Protein AF-A0AAJ1MAA8-F1 (afdb_monomer_lite)

Foldseek 3Di:
DAAQAAQEEEEAAEADPVCVVVVHGLPDPNSVVVQVVCVVVVHDSNNYHYYYLAYHFAWDWDFDADPVRDTDIDIDGDGDDPVRSLVSQQVVVVSCVSNVHNYYHYDALNRQCQFPNVPDHCVVCPPDDDDAFGWGADPVSDTDGDDD

Organism: Limosilactobacillus mucosae (NCBI:txid97478)

Sequence (148 aa):
MGPDNPSIVLIGEAPGRNEIKLGRPFVGVSGKELTKMIELSGLGRDDVYITSVVRVRPYSIKNTIDSQGKQIIKHPNWTPSKKEVKIFAPLFDWEIQTLAPKLLVPLGNTSIQRLLVPQANVGNLHGQIFQDHIMQISGTGQYHPGKW

Structure (mmCIF, N/CA/C/O backbone):
data_AF-A0AAJ1MAA8-F1
#
_entry.id   AF-A0AAJ1MAA8-F1
#
loop_
_atom_site.group_PDB
_atom_site.id
_atom_site.type_symbol
_atom_site.label_atom_id
_atom_site.label_alt_id
_atom_site.label_comp_id
_atom_site.label_asym_id
_atom_site.label_entity_id
_atom_site.label_seq_id
_atom_site.pdbx_PDB_ins_code
_atom_site.Cartn_x
_atom_site.Cartn_y
_atom_site.Cartn_z
_atom_site.occupancy
_atom_site.B_iso_or_equiv
_atom_site.auth_seq_id
_atom_site.auth_comp_id
_atom_site.auth_asym_id
_atom_site.auth_atom_id
_atom_site.pdbx_PDB_model_num
ATOM 1 N N . MET A 1 1 ? -0.307 -9.424 0.485 1.00 87.25 1 MET A N 1
ATOM 2 C CA . MET A 1 1 ? -0.753 -10.824 0.341 1.00 87.25 1 MET A CA 1
ATOM 3 C C . MET A 1 1 ? -1.242 -11.095 -1.065 1.00 87.25 1 MET A C 1
ATOM 5 O O . MET A 1 1 ? -1.886 -10.242 -1.680 1.00 87.25 1 MET A O 1
ATOM 9 N N . GLY A 1 2 ? -1.009 -12.309 -1.523 1.00 91.62 2 GLY A N 1
ATOM 10 C CA . GLY A 1 2 ? -1.286 -12.777 -2.869 1.00 91.62 2 GLY A CA 1
ATOM 11 C C . GLY A 1 2 ? -0.348 -13.947 -3.171 1.00 91.62 2 GLY A C 1
ATOM 12 O O . GLY A 1 2 ? 0.191 -14.510 -2.215 1.00 91.62 2 GLY A O 1
ATOM 13 N N . PRO A 1 3 ? -0.152 -14.290 -4.449 1.00 94.00 3 PRO A N 1
ATOM 14 C CA . PRO A 1 3 ? 0.786 -15.334 -4.858 1.00 94.00 3 PRO A CA 1
ATOM 15 C C . PRO A 1 3 ? 2.236 -14.935 -4.536 1.00 94.00 3 PRO A C 1
ATOM 17 O O . PRO A 1 3 ? 2.539 -13.748 -4.409 1.00 94.00 3 PRO A O 1
ATOM 20 N N . ASP A 1 4 ? 3.140 -15.910 -4.482 1.00 93.94 4 ASP A N 1
ATOM 21 C CA . ASP A 1 4 ? 4.572 -15.652 -4.262 1.00 93.94 4 ASP A CA 1
ATOM 22 C C . ASP A 1 4 ? 5.257 -15.007 -5.480 1.00 93.94 4 ASP A C 1
ATOM 24 O O . ASP A 1 4 ? 6.261 -14.318 -5.327 1.00 93.94 4 ASP A O 1
ATOM 28 N N . ASN A 1 5 ? 4.697 -15.192 -6.682 1.00 94.62 5 ASN A N 1
ATOM 29 C CA . ASN A 1 5 ? 5.212 -14.633 -7.935 1.00 94.62 5 ASN A CA 1
ATOM 30 C C . ASN A 1 5 ? 4.105 -13.891 -8.716 1.00 94.62 5 ASN A C 1
ATOM 32 O O . ASN A 1 5 ? 3.604 -14.401 -9.722 1.00 94.62 5 ASN A O 1
ATOM 36 N N . PRO A 1 6 ? 3.647 -12.727 -8.225 1.00 96.62 6 PRO A N 1
ATOM 37 C CA . PRO A 1 6 ? 2.588 -11.955 -8.865 1.00 96.62 6 PRO A CA 1
ATOM 38 C C . PRO A 1 6 ? 3.076 -11.276 -10.147 1.00 96.62 6 PRO A C 1
ATOM 40 O O . PRO A 1 6 ? 4.178 -10.735 -10.206 1.00 96.62 6 PRO A O 1
ATOM 43 N N . SER A 1 7 ? 2.201 -11.163 -11.147 1.00 95.69 7 SER A N 1
ATOM 44 C CA . SER A 1 7 ? 2.482 -10.277 -12.285 1.00 95.69 7 SER A CA 1
ATOM 45 C C . SER A 1 7 ? 2.339 -8.804 -11.894 1.00 95.69 7 SER A C 1
ATOM 47 O O . SER A 1 7 ? 3.050 -7.951 -12.428 1.00 95.69 7 SER A O 1
ATOM 49 N N . ILE A 1 8 ? 1.425 -8.500 -10.965 1.00 96.81 8 ILE A N 1
ATOM 50 C CA . ILE A 1 8 ? 1.056 -7.134 -10.583 1.00 96.81 8 ILE A CA 1
ATOM 51 C C . ILE A 1 8 ? 1.056 -6.994 -9.061 1.00 96.81 8 ILE A C 1
ATOM 53 O O . ILE A 1 8 ? 0.490 -7.826 -8.352 1.00 96.81 8 ILE A O 1
ATOM 57 N N . VAL A 1 9 ? 1.618 -5.897 -8.550 1.00 97.19 9 VAL A N 1
ATOM 58 C CA . VAL A 1 9 ? 1.476 -5.508 -7.141 1.00 97.19 9 VAL A CA 1
ATOM 59 C C . VAL A 1 9 ? 0.635 -4.239 -7.027 1.00 97.19 9 VAL A C 1
ATOM 61 O O . VAL A 1 9 ? 1.005 -3.185 -7.542 1.00 97.19 9 VAL A O 1
ATOM 64 N N . LEU A 1 10 ? -0.480 -4.320 -6.302 1.00 96.19 10 LEU A N 1
ATOM 65 C CA . LEU A 1 10 ? -1.306 -3.171 -5.924 1.00 96.19 10 LEU A CA 1
ATOM 66 C C . LEU A 1 10 ? -0.843 -2.623 -4.571 1.00 96.19 10 LEU A C 1
ATOM 68 O O . LEU A 1 10 ? -0.707 -3.384 -3.609 1.00 96.19 10 LEU A O 1
ATOM 72 N N . ILE A 1 11 ? -0.626 -1.309 -4.478 1.00 96.44 11 ILE A N 1
ATOM 73 C CA . ILE A 1 11 ? 0.017 -0.685 -3.312 1.00 96.44 11 ILE A CA 1
ATOM 74 C C . ILE A 1 11 ? -0.887 0.385 -2.700 1.00 96.44 11 ILE A C 1
ATOM 76 O O . ILE A 1 11 ? -1.016 1.489 -3.228 1.00 96.44 11 ILE A O 1
ATOM 80 N N . GLY A 1 12 ? -1.483 0.075 -1.552 1.00 94.94 12 GLY A N 1
ATOM 81 C CA . GLY A 1 12 ? -2.257 1.008 -0.741 1.00 94.94 12 GLY A CA 1
ATOM 82 C C . GLY A 1 12 ? -1.422 1.826 0.247 1.00 94.94 12 GLY A C 1
ATOM 83 O O . GLY A 1 12 ? -0.194 1.750 0.309 1.00 94.94 12 GLY A O 1
ATOM 84 N N . GLU A 1 13 ? -2.126 2.606 1.062 1.00 94.94 13 GLU A N 1
ATOM 85 C CA . GLU A 1 13 ? -1.543 3.455 2.103 1.00 94.94 13 GLU A CA 1
ATOM 86 C C . GLU A 1 13 ? -1.212 2.671 3.383 1.00 94.94 13 GLU A C 1
ATOM 88 O O . GLU A 1 13 ? -0.054 2.545 3.777 1.00 94.94 13 GLU A O 1
ATOM 93 N N . ALA A 1 14 ? -2.239 2.141 4.039 1.00 94.44 14 ALA A N 1
ATOM 94 C CA . ALA A 1 14 ? -2.157 1.463 5.325 1.00 94.44 14 ALA A CA 1
ATOM 95 C C . ALA A 1 14 ? -3.354 0.514 5.473 1.00 94.44 14 ALA A C 1
ATOM 97 O O . ALA A 1 14 ? -4.363 0.708 4.787 1.00 94.44 14 ALA A O 1
ATOM 98 N N . PRO A 1 15 ? -3.290 -0.496 6.357 1.00 91.81 15 PRO A N 1
ATOM 99 C CA . PRO A 1 15 ? -4.419 -1.383 6.559 1.00 91.81 15 PRO A CA 1
ATOM 100 C C . PRO A 1 15 ? -5.620 -0.680 7.207 1.00 91.81 15 PRO A C 1
ATOM 102 O O . PRO A 1 15 ? -5.494 0.118 8.140 1.00 91.81 15 PRO A O 1
ATOM 105 N N . GLY A 1 16 ? -6.815 -1.024 6.737 1.00 89.19 16 GLY A N 1
ATOM 106 C CA . GLY A 1 16 ? -8.091 -0.528 7.251 1.00 89.19 16 GLY A CA 1
ATOM 107 C C . GLY A 1 16 ? -8.579 -1.244 8.518 1.00 89.19 16 GLY A C 1
ATOM 108 O O . GLY A 1 16 ? -8.062 -2.278 8.936 1.00 89.19 16 GLY A O 1
ATOM 109 N N . ARG A 1 17 ? -9.652 -0.729 9.140 1.00 90.00 17 ARG A N 1
ATOM 110 C CA . ARG A 1 17 ? -10.236 -1.309 10.372 1.00 90.00 17 ARG A CA 1
ATOM 111 C C . ARG A 1 17 ? -10.620 -2.784 10.220 1.00 90.00 17 ARG A C 1
ATOM 113 O O . ARG A 1 17 ? -10.297 -3.591 11.088 1.00 90.00 17 ARG A O 1
ATOM 120 N N . ASN A 1 18 ? -11.336 -3.114 9.146 1.00 89.06 18 ASN A N 1
ATOM 121 C CA . ASN A 1 18 ? -11.796 -4.483 8.902 1.00 89.06 18 ASN A CA 1
ATOM 122 C C . ASN A 1 18 ? -10.627 -5.415 8.591 1.00 89.06 18 ASN A C 1
ATOM 124 O O . ASN A 1 18 ? -10.675 -6.585 8.945 1.00 89.06 18 ASN A O 1
ATOM 128 N N . GLU A 1 19 ? -9.573 -4.882 7.983 1.00 89.12 19 GLU A N 1
ATOM 129 C CA . GLU A 1 19 ? -8.400 -5.653 7.590 1.00 89.12 19 GLU A CA 1
ATOM 130 C C . GLU A 1 19 ? -7.596 -6.086 8.806 1.00 89.12 19 GLU A C 1
ATOM 132 O O . GLU A 1 19 ? -7.264 -7.259 8.929 1.00 89.12 19 GLU A O 1
ATOM 137 N N . ILE A 1 20 ? -7.395 -5.169 9.760 1.00 88.00 20 ILE A N 1
ATOM 138 C CA . ILE A 1 20 ? -6.797 -5.494 11.060 1.00 88.00 20 ILE A CA 1
ATOM 139 C C . ILE A 1 20 ? -7.634 -6.542 11.802 1.00 88.00 20 ILE A C 1
ATOM 141 O O . ILE A 1 20 ? -7.082 -7.473 12.374 1.00 88.00 20 ILE A O 1
ATOM 145 N N . LYS A 1 21 ? -8.968 -6.416 11.785 1.00 87.62 21 LYS A N 1
ATOM 146 C CA . LYS A 1 21 ? -9.858 -7.350 12.493 1.00 87.62 21 LYS A CA 1
ATOM 147 C C . LYS A 1 21 ? -9.851 -8.754 11.879 1.00 87.62 21 LYS A C 1
ATOM 149 O O . LYS A 1 21 ? -9.947 -9.732 12.610 1.00 87.62 21 LYS A O 1
ATOM 154 N N . LEU A 1 22 ? -9.821 -8.843 10.552 1.00 86.94 22 LEU A N 1
ATOM 155 C CA . LEU A 1 22 ? -9.992 -10.097 9.814 1.00 86.94 22 LEU A CA 1
ATOM 156 C C . LEU A 1 22 ? -8.664 -10.722 9.369 1.00 86.94 22 LEU A C 1
ATOM 158 O O . LEU A 1 22 ? -8.673 -11.827 8.834 1.00 86.94 22 LEU A O 1
ATOM 162 N N . GLY A 1 23 ? -7.540 -10.018 9.535 1.00 83.06 23 GLY A N 1
ATOM 163 C CA . GLY A 1 23 ? -6.227 -10.454 9.053 1.00 83.06 23 GLY A CA 1
ATOM 164 C C . GLY A 1 23 ? -6.132 -10.528 7.525 1.00 83.06 23 GLY A C 1
ATOM 165 O O . GLY A 1 23 ? -5.258 -11.207 6.994 1.00 83.06 23 GLY A O 1
ATOM 166 N N . ARG A 1 24 ? -7.048 -9.869 6.803 1.00 81.31 24 ARG A N 1
ATOM 167 C CA . ARG A 1 24 ? -7.137 -9.886 5.337 1.00 81.31 24 ARG A CA 1
ATOM 168 C C . ARG A 1 24 ? -7.227 -8.448 4.805 1.00 81.31 24 ARG A C 1
ATOM 170 O O . ARG A 1 24 ? -8.147 -7.741 5.199 1.00 81.31 24 ARG A O 1
ATOM 177 N N . PRO A 1 25 ? -6.313 -7.989 3.941 1.00 75.81 25 PRO A N 1
ATOM 178 C CA . PRO A 1 25 ? -6.307 -6.668 3.351 1.00 75.81 25 PRO A CA 1
ATOM 179 C C . PRO A 1 25 ? -7.425 -6.570 2.309 1.00 75.81 25 PRO A C 1
ATOM 181 O O . PRO A 1 25 ? -7.833 -7.570 1.717 1.00 75.81 25 PRO A O 1
ATOM 184 N N . PHE A 1 26 ? -7.929 -5.356 2.105 1.00 74.00 26 PHE A N 1
ATOM 185 C CA . PHE A 1 26 ? -8.966 -5.015 1.137 1.00 74.00 26 PHE A CA 1
ATOM 186 C C . PHE A 1 26 ? -10.262 -5.832 1.293 1.00 74.00 26 PHE A C 1
ATOM 188 O O . PHE A 1 26 ? -10.925 -6.179 0.325 1.00 74.00 26 PHE A O 1
ATOM 195 N N . VAL A 1 27 ? -10.685 -6.086 2.535 1.00 83.00 27 VAL A N 1
ATOM 196 C CA . VAL A 1 27 ? -12.007 -6.677 2.859 1.00 83.00 27 VAL A CA 1
ATOM 197 C C . VAL A 1 27 ? -13.059 -5.635 3.271 1.00 83.00 27 VAL A C 1
ATOM 199 O O . VAL A 1 27 ? -14.191 -5.966 3.628 1.00 83.00 27 VAL A O 1
ATOM 202 N N . GLY A 1 28 ? -12.683 -4.353 3.275 1.00 84.62 28 GLY A N 1
ATOM 203 C CA . GLY A 1 28 ? -13.597 -3.227 3.480 1.00 84.62 28 GLY A CA 1
ATOM 204 C C . GLY A 1 28 ? -14.424 -2.895 2.234 1.00 84.62 28 GLY A C 1
ATOM 205 O O . GLY A 1 28 ? -14.327 -3.564 1.211 1.00 84.62 28 GLY A O 1
ATOM 206 N N . VAL A 1 29 ? -15.211 -1.816 2.302 1.00 84.75 29 VAL A N 1
ATOM 207 C CA . VAL A 1 29 ? -16.021 -1.335 1.164 1.00 84.75 29 VAL A CA 1
ATOM 208 C C . VAL A 1 29 ? -15.141 -1.035 -0.053 1.00 84.75 29 VAL A C 1
ATOM 210 O O . VAL A 1 29 ? -15.376 -1.583 -1.122 1.00 84.75 29 VAL A O 1
ATOM 213 N N . SER A 1 30 ? -14.070 -0.259 0.134 1.00 84.25 30 SER A N 1
ATOM 214 C CA . SER A 1 30 ? -13.099 0.048 -0.928 1.00 84.25 30 SER A CA 1
ATOM 215 C C . SER A 1 30 ? -12.400 -1.197 -1.473 1.00 84.25 30 SER A C 1
ATOM 217 O O . SER A 1 30 ? -11.999 -1.230 -2.627 1.00 84.25 30 SER A O 1
ATOM 219 N N . GLY A 1 31 ? -12.260 -2.230 -0.644 1.00 86.44 31 GLY A N 1
ATOM 220 C CA . GLY A 1 31 ? -11.637 -3.478 -1.044 1.00 86.44 31 GLY A CA 1
ATOM 221 C C . GLY A 1 31 ? -12.530 -4.345 -1.927 1.00 86.44 31 GLY A C 1
ATOM 222 O O . GLY A 1 31 ? -12.049 -4.898 -2.907 1.00 86.44 31 GLY A O 1
ATOM 223 N N . LYS A 1 32 ? -13.842 -4.370 -1.660 1.00 88.19 32 LYS A N 1
ATOM 224 C CA . LYS A 1 32 ? -14.822 -5.000 -2.561 1.00 88.19 32 LYS A CA 1
ATOM 225 C C . LYS A 1 32 ? -14.823 -4.345 -3.940 1.00 88.19 32 LYS A C 1
ATOM 227 O O . LYS A 1 32 ? -14.869 -5.047 -4.944 1.00 88.19 32 LYS A O 1
ATOM 232 N N . GLU A 1 33 ? -14.747 -3.016 -3.980 1.00 90.50 33 GLU A N 1
ATOM 233 C CA . GLU A 1 33 ? -14.662 -2.287 -5.248 1.00 90.50 33 GLU A CA 1
ATOM 234 C C . GLU A 1 33 ? -13.356 -2.603 -5.983 1.00 90.50 33 GLU A C 1
ATOM 236 O O . GLU A 1 33 ? -13.373 -2.881 -7.178 1.00 90.50 33 GLU A O 1
ATOM 241 N N . LEU A 1 34 ? -12.233 -2.665 -5.260 1.00 90.06 34 LEU A N 1
ATOM 242 C CA . LEU A 1 34 ? -10.957 -3.076 -5.838 1.00 90.06 34 LEU A CA 1
ATOM 243 C C . LEU A 1 34 ? -11.025 -4.489 -6.433 1.00 90.06 34 LEU A C 1
ATOM 245 O O . LEU A 1 34 ? -10.560 -4.697 -7.547 1.00 90.06 34 LEU A O 1
ATOM 249 N N . THR A 1 35 ? -11.619 -5.451 -5.722 1.00 89.25 35 THR A N 1
ATOM 250 C CA . THR A 1 35 ? -11.812 -6.817 -6.233 1.00 89.25 35 THR A CA 1
ATOM 251 C C . THR A 1 35 ? -12.603 -6.813 -7.535 1.00 89.25 35 THR A C 1
ATOM 253 O O . THR A 1 35 ? -12.170 -7.426 -8.505 1.00 89.25 35 THR A O 1
ATOM 256 N N . LYS A 1 36 ? -13.697 -6.050 -7.595 1.00 91.06 36 LYS A N 1
ATOM 257 C CA . LYS A 1 36 ? -14.492 -5.905 -8.816 1.00 91.06 36 LYS A CA 1
ATOM 258 C C . LYS A 1 36 ? -13.677 -5.305 -9.967 1.00 91.06 36 LYS A C 1
ATOM 260 O O . LYS A 1 36 ? -13.804 -5.754 -11.098 1.00 91.06 36 LYS A O 1
ATOM 265 N N . MET A 1 37 ? -12.831 -4.309 -9.699 1.00 91.31 37 MET A N 1
ATOM 266 C CA . MET A 1 37 ? -11.954 -3.719 -10.719 1.00 91.31 37 MET A CA 1
ATOM 267 C C . MET A 1 37 ? -10.910 -4.714 -11.242 1.00 91.31 37 MET A C 1
ATOM 269 O O . MET A 1 37 ? -10.655 -4.742 -12.443 1.00 91.31 37 MET A O 1
ATOM 273 N N . ILE A 1 38 ? -10.341 -5.550 -10.367 1.00 91.44 38 ILE A N 1
ATOM 274 C CA . ILE A 1 38 ? -9.418 -6.628 -10.759 1.00 91.44 38 ILE A CA 1
ATOM 275 C C . ILE A 1 38 ? -10.138 -7.607 -11.697 1.00 91.44 38 ILE A C 1
ATOM 277 O O . ILE A 1 38 ? -9.659 -7.856 -12.801 1.00 91.44 38 ILE A O 1
ATOM 281 N N . GLU A 1 39 ? -11.327 -8.075 -11.317 1.00 92.00 39 GLU A N 1
ATOM 282 C CA . GLU A 1 39 ? -12.129 -8.988 -12.142 1.00 92.00 39 GLU A CA 1
ATOM 283 C C . GLU A 1 39 ? -12.490 -8.375 -13.505 1.00 92.00 39 GLU A C 1
ATOM 285 O O . GLU A 1 39 ? -12.337 -9.020 -14.541 1.00 92.00 39 GLU A O 1
ATOM 290 N N . LEU A 1 40 ? -12.907 -7.104 -13.532 1.00 94.12 40 LEU A N 1
ATOM 291 C CA . LEU A 1 40 ? -13.226 -6.384 -14.773 1.00 94.12 40 LEU A CA 1
ATOM 292 C C . LEU A 1 40 ? -12.017 -6.204 -15.697 1.00 94.12 40 LEU A C 1
ATOM 294 O O . LEU A 1 40 ? -12.189 -6.099 -16.909 1.00 94.12 40 LEU A O 1
ATOM 298 N N . SER A 1 41 ? -10.804 -6.177 -15.144 1.00 91.19 41 SER A N 1
ATOM 299 C CA . SER A 1 41 ? -9.567 -6.120 -15.929 1.00 91.19 41 SER A CA 1
ATOM 300 C C . SER A 1 41 ? -9.145 -7.473 -16.518 1.00 91.19 41 SER A C 1
ATOM 302 O O . SER A 1 41 ? -8.113 -7.553 -17.179 1.00 91.19 41 SER A O 1
ATOM 304 N N . GLY A 1 42 ? -9.937 -8.531 -16.301 1.00 93.69 42 GLY A N 1
ATOM 305 C CA . GLY A 1 42 ? -9.630 -9.889 -16.753 1.00 93.69 42 GLY A CA 1
ATOM 306 C C . GLY A 1 42 ? -8.556 -10.585 -15.915 1.00 93.69 42 GLY A C 1
ATOM 307 O O . GLY A 1 42 ? -8.035 -11.614 -16.336 1.00 93.69 42 GLY A O 1
ATOM 308 N N . LEU A 1 43 ? -8.221 -10.026 -14.750 1.00 93.31 43 LEU A N 1
ATOM 309 C CA . LEU A 1 43 ? -7.239 -10.572 -13.823 1.00 93.31 43 LEU A CA 1
ATOM 310 C C . LEU A 1 43 ? -7.929 -11.367 -12.714 1.00 93.31 43 LEU A C 1
ATOM 312 O O . LEU A 1 43 ? -9.020 -11.025 -12.253 1.00 93.31 43 LEU A O 1
ATOM 316 N N . GLY A 1 44 ? -7.255 -12.412 -12.249 1.00 90.44 44 GLY A N 1
ATOM 317 C CA . GLY A 1 44 ? -7.632 -13.186 -11.080 1.00 90.44 44 GLY A CA 1
ATOM 318 C C . GLY A 1 44 ? -6.926 -12.718 -9.810 1.00 90.44 44 GLY A C 1
ATOM 319 O O . GLY A 1 44 ? -5.961 -11.949 -9.817 1.00 90.44 44 GLY A O 1
ATOM 320 N N . ARG A 1 45 ? -7.379 -13.246 -8.668 1.00 88.38 45 ARG A N 1
ATOM 321 C CA . ARG A 1 45 ? -6.712 -13.015 -7.379 1.00 88.38 45 ARG A CA 1
ATOM 322 C C . ARG A 1 45 ? -5.278 -13.558 -7.357 1.00 88.38 45 ARG A C 1
ATOM 324 O O . ARG A 1 45 ? -4.462 -13.009 -6.615 1.00 88.38 45 ARG A O 1
ATOM 331 N N . ASP A 1 46 ? -5.003 -14.572 -8.173 1.00 91.69 46 ASP A N 1
ATOM 332 C CA . ASP A 1 46 ? -3.712 -15.253 -8.306 1.00 91.69 46 ASP A CA 1
ATOM 333 C C . ASP A 1 46 ? -2.727 -14.522 -9.229 1.00 91.69 46 ASP A C 1
ATOM 335 O O . ASP A 1 46 ? -1.556 -14.877 -9.264 1.00 91.69 46 ASP A O 1
ATOM 339 N N . ASP A 1 47 ? -3.155 -13.465 -9.927 1.00 94.12 47 ASP A N 1
ATOM 340 C CA . ASP A 1 47 ? -2.259 -12.612 -10.725 1.00 94.12 47 ASP A CA 1
ATOM 341 C C . ASP A 1 47 ? -1.676 -11.453 -9.909 1.00 94.12 47 ASP A C 1
ATOM 343 O O . ASP A 1 47 ? -0.687 -10.818 -10.297 1.00 94.12 47 ASP A O 1
ATOM 347 N N . VAL A 1 48 ? -2.320 -11.154 -8.776 1.00 95.62 48 VAL A N 1
ATOM 348 C CA . VAL A 1 48 ? -2.174 -9.886 -8.074 1.00 95.62 48 VAL A CA 1
ATOM 349 C C . VAL A 1 48 ? -1.714 -10.093 -6.641 1.00 95.62 48 VAL A C 1
ATOM 351 O O . VAL A 1 48 ? -2.348 -10.778 -5.838 1.00 95.62 48 VAL A O 1
ATOM 354 N N . TYR A 1 49 ? -0.664 -9.388 -6.248 1.00 95.88 49 TYR A N 1
ATOM 355 C CA . TYR A 1 49 ? -0.310 -9.221 -4.846 1.00 95.88 49 TYR A CA 1
ATOM 356 C C . TYR A 1 49 ? -0.742 -7.848 -4.357 1.00 95.88 49 TYR A C 1
ATOM 358 O O . TYR A 1 49 ? -0.608 -6.847 -5.050 1.00 95.88 49 TYR A O 1
ATOM 366 N N . ILE A 1 50 ? -1.285 -7.787 -3.147 1.00 94.19 50 ILE A N 1
ATOM 367 C CA . ILE A 1 50 ? -1.821 -6.544 -2.599 1.00 94.19 50 ILE A CA 1
ATOM 368 C C . ILE A 1 50 ? -1.107 -6.202 -1.300 1.00 94.19 50 ILE A C 1
ATOM 370 O O . ILE A 1 50 ? -1.059 -7.024 -0.381 1.00 94.19 50 ILE A O 1
ATOM 374 N N . THR A 1 51 ? -0.572 -4.991 -1.214 1.00 94.75 51 THR A N 1
ATOM 375 C CA . THR A 1 51 ? 0.265 -4.530 -0.109 1.00 94.75 51 THR A CA 1
ATOM 376 C C . THR A 1 51 ? 0.001 -3.061 0.232 1.00 94.75 51 THR A C 1
ATOM 378 O O . THR A 1 51 ? -0.769 -2.398 -0.457 1.00 94.75 51 THR A O 1
ATOM 381 N N . SER A 1 52 ? 0.621 -2.543 1.296 1.00 95.38 52 SER A N 1
ATOM 382 C CA . SER A 1 52 ? 0.482 -1.143 1.733 1.00 95.38 52 SER A CA 1
ATOM 383 C C . SER A 1 52 ? 1.811 -0.544 2.182 1.00 95.38 52 SER A C 1
ATOM 385 O O . SER A 1 52 ? 2.582 -1.212 2.860 1.00 95.38 52 SER A O 1
ATOM 387 N N . VAL A 1 53 ? 2.080 0.728 1.900 1.00 96.62 53 VAL A N 1
ATOM 388 C CA . VAL A 1 53 ? 3.355 1.359 2.306 1.00 96.62 53 VAL A CA 1
ATOM 389 C C . VAL A 1 53 ? 3.581 1.372 3.824 1.00 96.62 53 VAL A C 1
ATOM 391 O O . VAL A 1 53 ? 4.722 1.359 4.274 1.00 96.62 53 VAL A O 1
ATOM 394 N N . VAL A 1 54 ? 2.508 1.344 4.619 1.00 96.00 54 VAL A N 1
ATOM 395 C CA . VAL A 1 54 ? 2.534 1.188 6.079 1.00 96.00 54 VAL A CA 1
ATOM 396 C C . VAL A 1 54 ? 1.798 -0.094 6.484 1.00 96.00 54 VAL A C 1
ATOM 398 O O . VAL A 1 54 ? 0.741 -0.410 5.942 1.00 96.00 54 VAL A O 1
ATOM 401 N N . ARG A 1 55 ? 2.339 -0.850 7.455 1.00 92.69 55 ARG A N 1
ATOM 402 C CA . ARG A 1 55 ? 1.784 -2.155 7.899 1.00 92.69 55 ARG A CA 1
ATOM 403 C C . ARG A 1 55 ? 0.822 -2.085 9.078 1.00 92.69 55 ARG A C 1
ATOM 405 O O . ARG A 1 55 ? 0.257 -3.099 9.473 1.00 92.69 55 ARG A O 1
ATOM 412 N N . VAL A 1 56 ? 0.650 -0.906 9.660 1.00 92.56 56 VAL A N 1
ATOM 413 C CA . VAL A 1 56 ? -0.182 -0.686 10.844 1.00 92.56 56 VAL A CA 1
ATOM 414 C C . VAL A 1 56 ? -1.252 0.334 10.509 1.00 92.56 56 VAL A C 1
ATOM 416 O O . VAL A 1 56 ? -1.007 1.271 9.757 1.00 92.56 56 VAL A O 1
ATOM 419 N N . ARG A 1 57 ? -2.450 0.160 11.069 1.00 93.00 57 ARG A N 1
ATOM 420 C CA . ARG A 1 57 ? -3.525 1.133 10.895 1.00 93.00 57 ARG A CA 1
ATOM 421 C C . ARG A 1 57 ? -3.204 2.400 11.704 1.00 93.00 57 ARG A C 1
ATOM 423 O O . ARG A 1 57 ? -3.146 2.301 12.930 1.00 93.00 57 ARG A O 1
ATOM 430 N N . PRO A 1 58 ? -3.079 3.577 11.074 1.00 91.12 58 PRO A N 1
ATOM 431 C CA . PRO A 1 58 ? -2.963 4.852 11.778 1.00 91.12 58 PRO A CA 1
ATOM 432 C C . PRO A 1 58 ? -4.326 5.266 12.351 1.00 91.12 58 PRO A C 1
ATOM 434 O O . PRO A 1 58 ? -5.187 5.771 11.628 1.00 91.12 58 PRO A O 1
ATOM 437 N N . TYR A 1 59 ? -4.573 5.007 13.639 1.00 93.56 59 TYR A N 1
ATOM 438 C CA . TYR A 1 59 ? -5.796 5.448 14.319 1.00 93.5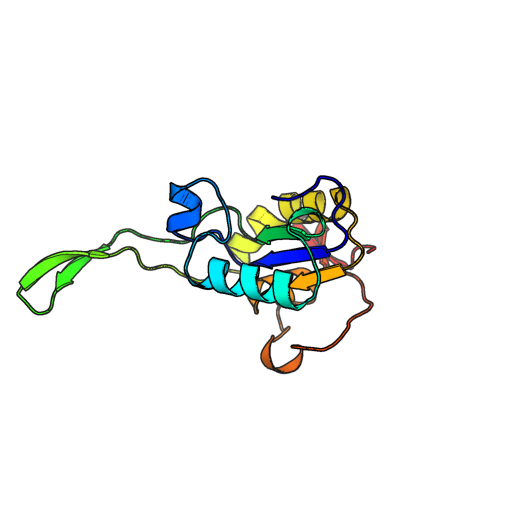6 59 TYR A CA 1
ATOM 439 C C . TYR A 1 59 ? -5.572 5.761 15.801 1.00 93.56 59 TYR A C 1
ATOM 441 O O . TYR A 1 59 ? -4.648 5.256 16.433 1.00 93.56 59 TYR A O 1
ATOM 449 N N . SER A 1 60 ? -6.447 6.595 16.365 1.00 92.12 60 SER A N 1
ATOM 450 C CA . SER A 1 60 ? -6.493 6.884 17.805 1.00 92.12 60 SER A CA 1
ATOM 451 C C . SER A 1 60 ? -7.859 6.512 18.368 1.00 92.12 60 SER A C 1
ATOM 453 O O . SER A 1 60 ? -8.806 6.309 17.610 1.00 92.12 60 SER A O 1
ATOM 455 N N . ILE A 1 61 ? -7.967 6.399 19.689 1.00 94.00 61 ILE A N 1
ATOM 456 C CA . ILE A 1 61 ? -9.237 6.184 20.388 1.00 94.00 61 ILE A CA 1
ATOM 457 C C . ILE A 1 61 ? -9.619 7.508 21.046 1.00 94.00 61 ILE A C 1
ATOM 459 O O . ILE A 1 61 ? -8.830 8.072 21.801 1.00 94.00 61 ILE A O 1
ATOM 463 N N . LYS A 1 62 ? -10.813 8.022 20.743 1.00 93.75 62 LYS A N 1
ATOM 464 C CA . LYS A 1 62 ? -11.340 9.257 21.335 1.00 93.75 62 LYS A CA 1
ATOM 465 C C . LYS A 1 62 ? -12.708 9.010 21.954 1.00 93.75 62 LYS A C 1
ATOM 467 O O . LYS A 1 62 ? -13.644 8.661 21.238 1.00 93.75 62 LYS A O 1
ATOM 472 N N . ASN A 1 63 ? -12.830 9.261 23.253 1.00 95.25 63 ASN A N 1
ATOM 473 C CA . ASN A 1 63 ? -14.121 9.332 23.932 1.00 95.25 63 ASN A CA 1
ATOM 474 C C . ASN A 1 63 ? -14.730 10.709 23.653 1.00 95.25 63 ASN A C 1
ATOM 476 O O . ASN A 1 63 ? -14.077 11.732 23.852 1.00 95.25 63 ASN A O 1
ATOM 480 N N . THR A 1 64 ? -15.947 10.747 23.128 1.00 93.38 64 THR A N 1
ATOM 481 C CA . THR A 1 64 ? -16.645 11.990 22.788 1.00 93.38 64 THR A CA 1
ATOM 482 C C . THR A 1 64 ? -18.136 11.839 23.054 1.00 93.38 64 THR A C 1
ATOM 484 O O . THR A 1 64 ? -18.596 10.760 23.414 1.00 93.38 64 THR A O 1
ATOM 487 N N . ILE A 1 65 ? -18.882 12.924 22.905 1.00 94.19 65 ILE A N 1
ATOM 488 C CA . ILE A 1 65 ? -20.324 12.956 23.111 1.00 94.19 65 ILE A CA 1
ATOM 489 C C . ILE A 1 65 ? -20.972 13.172 21.742 1.00 94.19 65 ILE A C 1
ATOM 491 O O . ILE A 1 65 ? -20.483 13.978 20.945 1.00 94.19 65 ILE A O 1
ATOM 495 N N . ASP A 1 66 ? -22.002 12.394 21.420 1.00 94.38 66 ASP A N 1
ATOM 496 C CA . ASP A 1 66 ? -22.774 12.589 20.193 1.00 94.38 66 ASP A CA 1
ATOM 497 C C . ASP A 1 66 ? -23.766 13.759 20.314 1.00 94.38 66 ASP A C 1
ATOM 499 O O . ASP A 1 66 ? -23.880 14.412 21.351 1.00 94.38 66 ASP A O 1
ATOM 503 N N . SER A 1 67 ? -24.495 14.049 19.236 1.00 92.19 67 SER A N 1
ATOM 504 C CA . SER A 1 67 ? -25.486 15.132 19.213 1.00 92.19 67 SER A CA 1
ATOM 505 C C . SER A 1 67 ? -26.652 14.935 20.191 1.00 92.19 67 SER A C 1
ATOM 507 O O . SER A 1 67 ? -27.420 15.869 20.397 1.00 92.19 67 SER A O 1
ATOM 509 N N . GLN A 1 68 ? -26.795 13.749 20.789 1.00 94.12 68 GLN A N 1
ATOM 510 C CA . GLN A 1 68 ? -27.853 13.389 21.733 1.00 94.12 68 GLN A CA 1
ATOM 511 C C . GLN A 1 68 ? -27.355 13.370 23.187 1.00 94.12 68 GLN A C 1
ATOM 513 O O . GLN A 1 68 ? -28.096 12.980 24.086 1.00 94.12 68 GLN A O 1
ATOM 518 N N . GLY A 1 69 ? -26.108 13.781 23.444 1.00 93.50 69 GLY A N 1
ATOM 519 C CA . GLY A 1 69 ? -25.539 13.795 24.792 1.00 93.50 69 GLY A CA 1
ATOM 520 C C . GLY A 1 69 ? -24.985 12.443 25.256 1.00 93.50 69 GLY A C 1
ATOM 521 O O . GLY A 1 69 ? -24.571 12.318 26.409 1.00 93.50 69 GLY A O 1
ATOM 522 N N . LYS A 1 70 ? -24.926 11.425 24.388 1.00 94.81 70 LYS A N 1
ATOM 523 C CA . LYS A 1 70 ? -24.435 10.090 24.748 1.00 94.81 70 LYS A CA 1
ATOM 524 C C . LYS A 1 70 ? -22.926 9.979 24.544 1.00 94.81 70 LYS A C 1
ATOM 526 O O . LYS A 1 70 ? -22.392 10.373 23.508 1.00 94.81 70 LYS A O 1
ATOM 531 N N . GLN A 1 71 ? -22.236 9.373 25.514 1.00 94.56 71 GLN A N 1
ATOM 532 C CA . GLN A 1 71 ? -20.827 9.016 25.354 1.00 94.56 71 GLN A CA 1
ATOM 533 C C . GLN A 1 71 ? -20.657 7.950 24.266 1.00 94.56 71 GLN A C 1
ATOM 535 O O . GLN A 1 71 ? -21.275 6.884 24.302 1.00 94.56 71 GLN A O 1
ATOM 540 N N . ILE A 1 72 ? -19.778 8.234 23.312 1.00 94.56 72 ILE A N 1
ATOM 541 C CA . ILE A 1 72 ? -19.413 7.354 22.208 1.00 94.56 72 ILE A CA 1
ATOM 542 C C . ILE A 1 72 ? -17.891 7.296 22.052 1.00 94.56 72 ILE A C 1
ATOM 544 O O . ILE A 1 72 ? -17.168 8.249 22.349 1.00 94.56 72 ILE A O 1
ATOM 548 N N . ILE A 1 73 ? -17.398 6.175 21.528 1.00 93.31 73 ILE A N 1
ATOM 549 C CA . ILE A 1 73 ? -15.979 5.979 21.218 1.00 93.31 73 ILE A CA 1
ATOM 550 C C . ILE A 1 73 ? -15.781 6.141 19.709 1.00 93.31 73 ILE A C 1
ATOM 552 O O . ILE A 1 73 ? -16.349 5.393 18.910 1.00 93.31 73 ILE A O 1
ATOM 556 N N . LYS A 1 74 ? -14.962 7.113 19.300 1.00 91.62 74 LYS A N 1
ATOM 557 C CA . LYS A 1 74 ? -14.546 7.316 17.905 1.00 91.62 74 LYS A CA 1
ATOM 558 C C . LYS A 1 74 ? -13.138 6.774 17.674 1.00 91.62 74 LYS A C 1
ATOM 560 O O . LYS A 1 74 ? -12.277 6.843 18.545 1.00 91.62 74 LYS A O 1
ATOM 565 N N . HIS A 1 75 ? -12.910 6.291 16.453 1.00 91.19 75 HIS A N 1
ATOM 566 C CA . HIS A 1 75 ? -11.619 5.772 15.999 1.00 91.19 75 HIS A CA 1
ATOM 567 C C . HIS A 1 75 ? -11.133 6.535 14.757 1.00 91.19 75 HIS A C 1
ATOM 569 O O . HIS A 1 75 ? -11.144 5.956 13.664 1.00 91.19 75 HIS A O 1
ATOM 575 N N . PRO A 1 76 ? -10.804 7.837 14.870 1.00 91.12 76 PRO A N 1
ATOM 576 C CA . PRO A 1 76 ? -10.363 8.618 13.721 1.00 91.12 76 PRO A CA 1
ATOM 577 C C . PRO A 1 76 ? -9.070 8.036 13.143 1.00 91.12 76 PRO A C 1
ATOM 579 O O . PRO A 1 76 ? -8.145 7.714 13.891 1.00 91.12 76 PRO A O 1
ATOM 582 N N . ASN A 1 77 ? -9.037 7.914 11.816 1.00 91.38 77 ASN A N 1
ATOM 583 C CA . ASN A 1 77 ? -7.839 7.553 11.064 1.00 91.38 77 ASN A CA 1
ATOM 584 C C . ASN A 1 77 ? -7.086 8.824 10.644 1.00 91.38 77 ASN A C 1
ATOM 586 O O . ASN A 1 77 ? -7.707 9.881 10.511 1.00 91.38 77 ASN A O 1
ATOM 590 N N . TRP A 1 78 ? -5.786 8.713 10.381 1.00 93.56 78 TRP A N 1
ATOM 591 C CA . TRP A 1 78 ? -5.002 9.749 9.698 1.00 93.56 78 TRP A CA 1
ATOM 592 C C . TRP A 1 78 ? -4.198 9.147 8.550 1.00 93.56 78 TRP A C 1
ATOM 594 O O . TRP A 1 78 ? -3.903 7.958 8.560 1.00 93.56 78 TRP A O 1
ATOM 604 N N . THR A 1 79 ? -3.822 9.974 7.579 1.00 93.44 79 THR A N 1
ATOM 605 C CA . THR A 1 79 ? -2.855 9.584 6.549 1.00 93.44 79 THR A CA 1
ATOM 606 C C . THR A 1 79 ? -1.458 9.492 7.164 1.00 93.44 79 THR A C 1
ATOM 608 O O . THR A 1 79 ? -1.049 10.452 7.826 1.00 93.44 79 THR A O 1
ATOM 611 N N . PRO A 1 80 ? -0.703 8.395 6.958 1.00 95.06 80 PRO A N 1
ATOM 612 C CA . PRO A 1 80 ? 0.659 8.274 7.442 1.00 95.06 80 PRO A CA 1
ATOM 613 C C . PRO A 1 80 ? 1.535 9.445 7.008 1.00 95.06 80 PRO A C 1
ATOM 615 O O . PRO A 1 80 ? 1.621 9.813 5.836 1.00 95.06 80 PRO A O 1
ATOM 618 N N . SER A 1 81 ? 2.240 10.010 7.974 1.00 94.19 81 SER A N 1
ATOM 619 C CA . SER A 1 81 ? 3.271 11.006 7.742 1.00 94.19 81 SER A CA 1
ATOM 620 C C . SER A 1 81 ? 4.471 10.403 7.009 1.00 94.19 81 SER A C 1
ATOM 622 O O . SER A 1 81 ? 4.739 9.202 7.065 1.00 94.19 81 SER A O 1
ATOM 624 N N . LYS A 1 82 ? 5.296 11.264 6.402 1.00 93.06 82 LYS A N 1
ATOM 625 C CA . LYS A 1 82 ? 6.566 10.848 5.777 1.00 93.06 82 LYS A CA 1
ATOM 626 C C . LYS A 1 82 ? 7.478 10.083 6.744 1.00 93.06 82 LYS A C 1
ATOM 628 O O . LYS A 1 82 ? 8.220 9.209 6.311 1.00 93.06 82 LYS A O 1
ATOM 633 N N . LYS A 1 83 ? 7.424 10.405 8.044 1.00 93.69 83 LYS A N 1
ATOM 634 C CA . LYS A 1 83 ? 8.188 9.706 9.088 1.00 93.69 83 LYS A CA 1
ATOM 635 C C . LYS A 1 83 ? 7.658 8.292 9.309 1.00 93.69 83 LYS A C 1
ATOM 637 O O . LYS A 1 83 ? 8.452 7.362 9.329 1.00 93.69 83 LYS A O 1
ATOM 642 N N . GLU A 1 84 ? 6.341 8.127 9.417 1.00 95.44 84 GLU A N 1
ATOM 643 C CA . GLU A 1 84 ? 5.714 6.806 9.563 1.00 95.44 84 GLU A CA 1
ATOM 644 C C . GLU A 1 84 ? 5.976 5.931 8.336 1.00 95.44 84 GLU A C 1
ATOM 646 O O . GLU A 1 84 ? 6.422 4.800 8.486 1.00 95.44 84 GLU A O 1
ATOM 651 N N . VAL A 1 85 ? 5.815 6.468 7.122 1.00 96.44 85 VAL A N 1
ATOM 652 C CA . VAL A 1 85 ? 6.147 5.747 5.880 1.00 96.44 85 VAL A CA 1
ATOM 653 C C . VAL A 1 85 ? 7.616 5.310 5.867 1.00 96.44 85 VAL A C 1
ATOM 655 O O . VAL A 1 85 ? 7.925 4.170 5.528 1.00 96.44 85 VAL A O 1
ATOM 658 N N . LYS A 1 86 ? 8.531 6.192 6.287 1.00 95.19 86 LYS A N 1
ATOM 659 C CA . LYS A 1 86 ? 9.970 5.910 6.331 1.00 95.19 86 LYS A CA 1
ATOM 660 C C . LYS A 1 86 ? 10.334 4.764 7.281 1.00 95.19 86 LYS A C 1
ATOM 662 O O . LYS A 1 86 ? 11.273 4.034 6.990 1.00 95.19 86 LYS A O 1
ATOM 667 N N . ILE A 1 87 ? 9.595 4.575 8.376 1.00 96.00 87 ILE A N 1
ATOM 668 C CA . ILE A 1 87 ? 9.809 3.451 9.308 1.00 96.00 87 ILE A CA 1
ATOM 669 C C . ILE A 1 87 ? 9.572 2.105 8.607 1.00 96.00 87 ILE A C 1
ATOM 671 O O . ILE A 1 87 ? 10.319 1.158 8.828 1.00 96.00 87 ILE A O 1
ATOM 675 N N . PHE A 1 88 ? 8.564 2.026 7.734 1.00 96.50 88 PHE A N 1
ATOM 676 C CA . PHE A 1 88 ? 8.217 0.798 7.009 1.00 96.50 88 PHE A CA 1
ATOM 677 C C . PHE A 1 88 ? 8.930 0.654 5.660 1.00 96.50 88 PHE A C 1
ATOM 679 O O . PHE A 1 88 ? 8.856 -0.409 5.045 1.00 96.50 88 PHE A O 1
ATOM 686 N N . ALA A 1 89 ? 9.642 1.690 5.211 1.00 96.38 89 ALA A N 1
ATOM 687 C CA . ALA A 1 89 ? 10.311 1.713 3.918 1.00 96.38 89 ALA A CA 1
ATOM 688 C C . ALA A 1 89 ? 11.255 0.518 3.672 1.00 96.38 89 ALA A C 1
ATOM 690 O O . ALA A 1 89 ? 11.140 -0.036 2.583 1.00 96.38 89 ALA A O 1
ATOM 691 N N . PRO A 1 90 ? 12.094 0.055 4.629 1.00 96.19 90 PRO A N 1
ATOM 692 C CA . PRO A 1 90 ? 12.977 -1.090 4.386 1.00 96.19 90 PRO A CA 1
ATOM 693 C C . 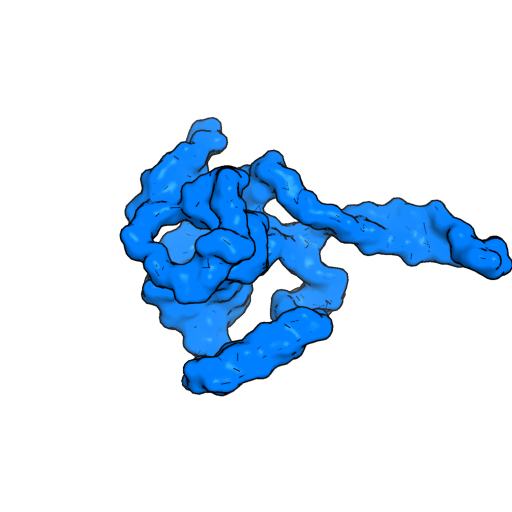PRO A 1 90 ? 12.211 -2.393 4.132 1.00 96.19 90 PRO A C 1
ATOM 695 O O . PRO A 1 90 ? 12.554 -3.157 3.235 1.00 96.19 90 PRO A O 1
ATOM 698 N N . LEU A 1 91 ? 11.140 -2.632 4.897 1.00 96.25 91 LEU A N 1
ATOM 699 C CA . LEU A 1 91 ? 10.284 -3.808 4.725 1.00 96.25 91 LEU A CA 1
ATOM 700 C C . LEU A 1 91 ? 9.541 -3.761 3.388 1.00 96.25 91 LEU A C 1
ATOM 702 O O . LEU A 1 91 ? 9.393 -4.782 2.725 1.00 96.25 91 LEU A O 1
ATOM 706 N N . PHE A 1 92 ? 9.049 -2.580 3.017 1.00 96.56 92 PHE A N 1
ATOM 707 C CA . PHE A 1 92 ? 8.382 -2.374 1.740 1.00 96.56 92 PHE A CA 1
ATOM 708 C C . PHE A 1 92 ? 9.338 -2.611 0.563 1.00 96.56 92 PHE A C 1
ATOM 710 O O . PHE A 1 92 ? 8.990 -3.352 -0.349 1.00 96.56 92 PHE A O 1
ATOM 717 N N . ASP A 1 93 ? 10.551 -2.052 0.607 1.00 96.00 93 ASP A N 1
ATOM 718 C CA . ASP A 1 93 ? 11.546 -2.233 -0.458 1.00 96.00 93 ASP A CA 1
ATOM 719 C C . ASP A 1 93 ? 11.944 -3.698 -0.614 1.00 96.00 93 ASP A C 1
ATOM 721 O O . ASP A 1 93 ? 11.939 -4.219 -1.728 1.00 96.00 93 ASP A O 1
ATOM 725 N N . TRP A 1 94 ? 12.217 -4.378 0.502 1.00 95.31 94 TRP A N 1
ATOM 726 C CA . TRP A 1 94 ? 12.511 -5.808 0.498 1.00 95.31 94 TRP A CA 1
ATOM 727 C C . TRP A 1 94 ? 11.366 -6.628 -0.107 1.00 95.31 94 TRP A C 1
ATOM 729 O O . TRP A 1 94 ? 11.613 -7.515 -0.921 1.00 95.31 94 TRP A O 1
ATOM 739 N N . GLU A 1 95 ? 10.113 -6.324 0.247 1.00 95.94 95 GLU A N 1
ATOM 740 C CA . GLU A 1 95 ? 8.949 -7.038 -0.284 1.00 95.94 95 GLU A CA 1
ATOM 741 C C . GLU A 1 95 ? 8.825 -6.857 -1.802 1.00 95.94 95 GLU A C 1
ATOM 743 O O . GLU A 1 95 ? 8.667 -7.838 -2.523 1.00 95.94 95 GLU A O 1
ATOM 748 N N . ILE A 1 96 ? 8.941 -5.624 -2.303 1.00 95.75 96 ILE A N 1
ATOM 749 C CA . ILE A 1 96 ? 8.821 -5.336 -3.740 1.00 95.75 96 ILE A CA 1
ATOM 750 C C . ILE A 1 96 ? 9.958 -5.988 -4.531 1.00 95.75 96 ILE A C 1
ATOM 752 O O . ILE A 1 96 ? 9.708 -6.562 -5.590 1.00 95.75 96 ILE A O 1
ATOM 756 N N . GLN A 1 97 ? 11.185 -5.952 -4.006 1.00 94.31 97 GLN A N 1
ATOM 757 C CA . GLN A 1 97 ? 12.333 -6.625 -4.620 1.00 94.31 97 GLN A CA 1
ATOM 758 C C . GLN A 1 97 ? 12.168 -8.146 -4.637 1.00 94.31 97 GLN A C 1
ATOM 760 O O . GLN A 1 97 ? 12.516 -8.783 -5.625 1.00 94.31 97 GLN A O 1
ATOM 765 N N . THR A 1 98 ? 11.617 -8.721 -3.566 1.00 95.38 98 THR A N 1
ATOM 766 C CA . THR A 1 98 ? 11.396 -10.170 -3.458 1.00 95.38 98 THR A CA 1
ATOM 767 C C . THR A 1 98 ? 10.315 -10.646 -4.425 1.00 95.38 98 THR A C 1
ATOM 769 O O . THR A 1 98 ? 10.475 -11.689 -5.049 1.00 95.38 98 THR A O 1
ATOM 772 N N . LEU A 1 99 ? 9.228 -9.883 -4.568 1.00 95.81 99 LEU A N 1
ATOM 773 C CA . LEU A 1 99 ? 8.124 -10.231 -5.466 1.00 95.81 99 LEU A CA 1
ATOM 774 C C . LEU A 1 99 ? 8.467 -10.034 -6.948 1.00 95.81 99 LEU A C 1
ATOM 776 O O . LEU A 1 99 ? 7.808 -10.638 -7.786 1.00 95.81 99 LEU A O 1
ATOM 780 N N . ALA A 1 100 ? 9.436 -9.163 -7.264 1.00 93.44 100 ALA A N 1
ATOM 781 C CA . ALA A 1 100 ? 9.887 -8.842 -8.623 1.00 93.44 100 ALA A CA 1
ATOM 782 C C . ALA A 1 100 ? 8.746 -8.737 -9.671 1.00 93.44 100 ALA A C 1
ATOM 784 O O . ALA A 1 100 ? 8.804 -9.382 -10.723 1.00 93.44 100 ALA A O 1
ATOM 785 N N . PRO A 1 101 ? 7.680 -7.953 -9.402 1.00 95.31 101 PRO A N 1
ATOM 786 C CA . PRO A 1 101 ? 6.506 -7.919 -10.266 1.00 95.31 101 PRO A CA 1
ATOM 787 C C . PRO A 1 101 ? 6.794 -7.197 -11.581 1.00 95.31 101 PRO A C 1
ATOM 789 O O . PRO A 1 101 ? 7.654 -6.321 -11.654 1.00 95.31 101 PRO A O 1
ATOM 792 N N . LYS A 1 102 ? 5.985 -7.477 -12.606 1.00 94.38 102 LYS A N 1
ATOM 793 C CA . LYS A 1 102 ? 6.059 -6.777 -13.901 1.00 94.38 102 LYS A CA 1
ATOM 794 C C . LYS A 1 102 ? 5.456 -5.373 -13.849 1.00 94.38 102 LYS A C 1
ATOM 796 O O . LYS A 1 102 ? 5.783 -4.537 -14.685 1.00 94.38 102 LYS A O 1
ATOM 801 N N . LEU A 1 103 ? 4.538 -5.127 -12.911 1.00 95.19 103 LEU A N 1
ATOM 802 C CA . LEU A 1 103 ? 3.835 -3.854 -12.780 1.00 95.19 103 LEU A CA 1
ATOM 803 C C . LEU A 1 103 ? 3.534 -3.525 -11.317 1.00 95.19 103 LEU A C 1
ATOM 805 O O . LEU A 1 103 ? 2.997 -4.347 -10.572 1.00 95.19 103 LEU A O 1
ATOM 809 N N . LEU A 1 104 ? 3.818 -2.281 -10.937 1.00 96.31 104 LEU A N 1
ATOM 810 C CA . LEU A 1 104 ? 3.381 -1.685 -9.679 1.00 96.31 104 LEU A CA 1
ATOM 811 C C . LEU A 1 104 ? 2.218 -0.732 -9.944 1.00 96.31 104 LEU A C 1
ATOM 813 O O . LEU A 1 104 ? 2.315 0.153 -10.791 1.00 96.31 104 LEU A O 1
ATOM 817 N N . VAL A 1 105 ? 1.131 -0.882 -9.191 1.00 95.94 105 VAL A N 1
ATOM 818 C CA . VAL A 1 105 ? -0.052 -0.021 -9.293 1.00 95.94 105 VAL A CA 1
ATOM 819 C C . VAL A 1 105 ? -0.276 0.671 -7.949 1.00 95.94 105 VAL A C 1
ATOM 821 O O . VAL A 1 105 ? -0.853 0.087 -7.023 1.00 95.94 105 VAL A O 1
ATOM 824 N N . PRO A 1 106 ? 0.198 1.914 -7.794 1.00 95.62 106 PRO A N 1
ATOM 825 C CA . PRO A 1 106 ? -0.012 2.667 -6.571 1.00 95.62 106 PRO A CA 1
ATOM 826 C C . PRO A 1 106 ? -1.450 3.197 -6.477 1.00 95.62 106 PRO A C 1
ATOM 828 O O . PRO A 1 106 ? -1.944 3.920 -7.339 1.00 95.62 106 PRO A O 1
ATOM 831 N N . LEU A 1 107 ? -2.119 2.850 -5.381 1.00 93.81 107 LEU A N 1
ATOM 832 C CA . LEU A 1 107 ? -3.480 3.256 -5.047 1.00 93.81 107 LEU A CA 1
ATOM 833 C C . LEU A 1 107 ? -3.461 4.479 -4.114 1.00 93.81 107 LEU A C 1
ATOM 835 O O . LEU A 1 107 ? -3.580 4.354 -2.893 1.00 93.81 107 LEU A O 1
ATOM 839 N N . GLY A 1 108 ? -3.305 5.668 -4.701 1.00 93.19 108 GLY A N 1
ATOM 840 C CA . GLY A 1 108 ? -3.383 6.957 -4.004 1.00 93.19 108 GLY A CA 1
ATOM 841 C C . GLY A 1 108 ? -2.042 7.673 -3.809 1.00 93.19 108 GLY A C 1
ATOM 842 O O . GLY A 1 108 ? -0.980 7.201 -4.206 1.00 93.19 108 GLY A O 1
ATOM 843 N N . ASN A 1 109 ? -2.094 8.861 -3.198 1.00 95.75 109 ASN A N 1
ATOM 844 C CA . ASN A 1 109 ? -0.922 9.736 -3.069 1.00 95.75 109 ASN A CA 1
ATOM 845 C C . ASN A 1 109 ? 0.207 9.110 -2.249 1.00 95.75 109 ASN A C 1
ATOM 847 O O . ASN A 1 109 ? 1.360 9.200 -2.653 1.00 95.75 109 ASN A O 1
ATOM 851 N N . THR A 1 110 ? -0.104 8.472 -1.121 1.00 96.00 110 THR A N 1
ATOM 852 C CA . THR A 1 110 ? 0.923 7.956 -0.206 1.00 96.00 110 THR A CA 1
ATOM 853 C C . THR A 1 110 ? 1.796 6.890 -0.878 1.00 96.00 110 THR A C 1
ATOM 855 O O . THR A 1 110 ? 3.013 6.893 -0.703 1.00 96.00 110 THR A O 1
ATOM 858 N N . SER A 1 111 ? 1.207 6.016 -1.702 1.00 95.81 111 SER A N 1
ATOM 859 C CA . SER A 1 111 ? 1.952 4.998 -2.449 1.00 95.81 111 SER A CA 1
ATOM 860 C C . SER A 1 111 ? 2.704 5.574 -3.647 1.00 95.81 111 SER A C 1
ATOM 862 O O . SER A 1 111 ? 3.884 5.267 -3.803 1.00 95.81 111 SER A O 1
ATOM 864 N N . ILE A 1 112 ? 2.097 6.474 -4.431 1.00 95.31 112 ILE A N 1
ATOM 865 C CA . ILE A 1 112 ? 2.797 7.167 -5.531 1.00 95.31 112 ILE A CA 1
ATOM 866 C C . ILE A 1 112 ? 4.010 7.942 -5.000 1.00 95.31 112 ILE A C 1
ATOM 868 O O . ILE A 1 112 ? 5.105 7.837 -5.543 1.00 95.31 112 ILE A O 1
ATOM 872 N N . GLN A 1 113 ? 3.841 8.702 -3.918 1.00 95.19 113 GLN A N 1
ATOM 873 C CA . 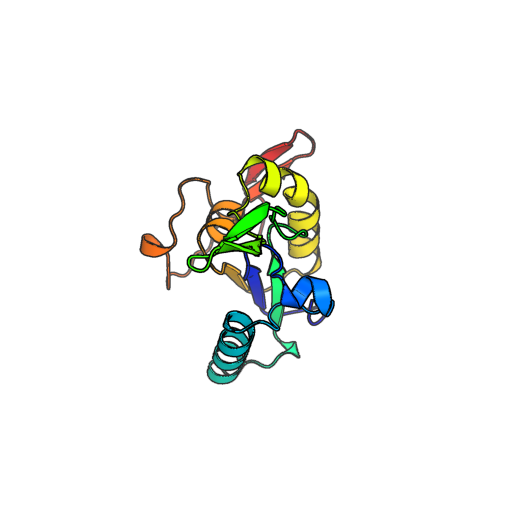GLN A 1 113 ? 4.919 9.494 -3.322 1.00 95.19 113 GLN A CA 1
ATOM 874 C C . GLN A 1 113 ? 6.031 8.627 -2.742 1.00 95.19 113 GLN A C 1
ATOM 876 O O . GLN A 1 113 ? 7.189 9.044 -2.727 1.00 95.19 113 GLN A O 1
ATOM 881 N N . ARG A 1 114 ? 5.688 7.429 -2.253 1.00 95.31 114 ARG A N 1
ATOM 882 C CA . ARG A 1 114 ? 6.676 6.465 -1.775 1.00 95.31 114 ARG A CA 1
ATOM 883 C C . ARG A 1 114 ? 7.494 5.876 -2.919 1.00 95.31 114 ARG A C 1
ATOM 885 O O . ARG A 1 114 ? 8.681 5.642 -2.716 1.00 95.31 114 ARG A O 1
ATOM 892 N N . LEU A 1 115 ? 6.877 5.619 -4.069 1.00 94.62 115 LEU A N 1
ATOM 893 C CA . LEU A 1 115 ? 7.557 5.041 -5.226 1.00 94.62 115 LEU A CA 1
ATOM 894 C C . LEU A 1 115 ? 8.368 6.069 -6.012 1.00 94.62 115 LEU A C 1
ATOM 896 O O . LEU A 1 115 ? 9.469 5.744 -6.427 1.00 94.62 115 LEU A O 1
ATOM 900 N N . LEU A 1 116 ? 7.844 7.278 -6.223 1.00 92.50 116 LEU A N 1
ATOM 901 C CA . LEU A 1 116 ? 8.432 8.249 -7.152 1.00 92.50 116 LEU A CA 1
ATOM 902 C C . LEU A 1 116 ? 9.175 9.367 -6.424 1.00 92.50 116 LEU A C 1
ATOM 904 O O . LEU A 1 116 ? 10.392 9.362 -6.334 1.00 92.50 116 LEU A O 1
ATOM 908 N N . VAL A 1 117 ? 8.449 10.349 -5.894 1.00 89.81 117 VAL A N 1
ATOM 909 C CA . VAL A 1 117 ? 9.019 11.483 -5.157 1.00 89.81 117 VAL A CA 1
ATOM 910 C C . VAL A 1 117 ? 7.977 12.066 -4.200 1.00 89.81 117 VAL A C 1
ATOM 912 O O . VAL A 1 117 ? 6.778 11.992 -4.479 1.00 89.81 117 VAL A O 1
ATOM 915 N N . PRO A 1 118 ? 8.385 12.735 -3.106 1.00 87.81 118 PRO A N 1
ATOM 916 C CA . PRO A 1 118 ? 7.448 13.306 -2.136 1.00 87.81 118 PRO A CA 1
ATOM 917 C C . PRO A 1 118 ? 6.449 14.339 -2.686 1.00 87.81 118 PRO A C 1
ATOM 919 O O . PRO A 1 118 ? 5.480 14.653 -2.000 1.00 87.81 118 PRO A O 1
ATOM 922 N N . GLN A 1 119 ? 6.712 14.919 -3.858 1.00 91.00 119 GLN A N 1
ATOM 923 C CA . GLN A 1 119 ? 5.883 15.926 -4.529 1.00 91.00 119 GLN A CA 1
ATOM 924 C C . GLN A 1 119 ? 4.888 15.312 -5.521 1.00 91.00 119 GLN A C 1
ATOM 926 O O . GLN A 1 119 ? 4.048 16.029 -6.063 1.00 91.00 119 GLN A O 1
ATOM 931 N N . ALA A 1 120 ? 4.980 14.006 -5.776 1.00 91.62 120 ALA A N 1
ATOM 932 C CA . ALA A 1 120 ? 4.118 13.338 -6.730 1.00 91.62 120 ALA A CA 1
ATOM 933 C C . ALA A 1 120 ? 2.645 13.436 -6.297 1.00 91.62 120 ALA A C 1
ATOM 935 O O . ALA A 1 120 ? 2.310 13.374 -5.107 1.00 91.62 120 ALA A O 1
ATOM 936 N N . ASN A 1 121 ? 1.764 13.618 -7.279 1.00 93.75 121 ASN A N 1
ATOM 937 C CA . ASN A 1 121 ? 0.347 13.868 -7.058 1.00 93.75 121 ASN A CA 1
ATOM 938 C C . ASN A 1 121 ? -0.492 12.979 -7.977 1.00 93.75 121 ASN A C 1
ATOM 940 O O . ASN A 1 121 ? -0.348 13.023 -9.196 1.00 93.75 121 ASN A O 1
ATOM 944 N N . VAL A 1 122 ? -1.398 12.204 -7.385 1.00 92.06 122 VAL A N 1
ATOM 945 C CA . VAL A 1 122 ? -2.271 11.276 -8.108 1.00 92.06 122 VAL A CA 1
ATOM 946 C C . VAL A 1 122 ? -3.149 11.981 -9.138 1.00 92.06 122 VAL A C 1
ATOM 948 O O . VAL A 1 122 ? -3.342 11.442 -10.216 1.00 92.06 122 VAL A O 1
ATOM 951 N N . GLY A 1 123 ? -3.625 13.200 -8.871 1.00 92.88 123 GLY A N 1
ATOM 952 C CA . GLY A 1 123 ? -4.477 13.945 -9.801 1.00 92.88 123 GLY A CA 1
ATOM 953 C C . GLY A 1 123 ? -3.787 14.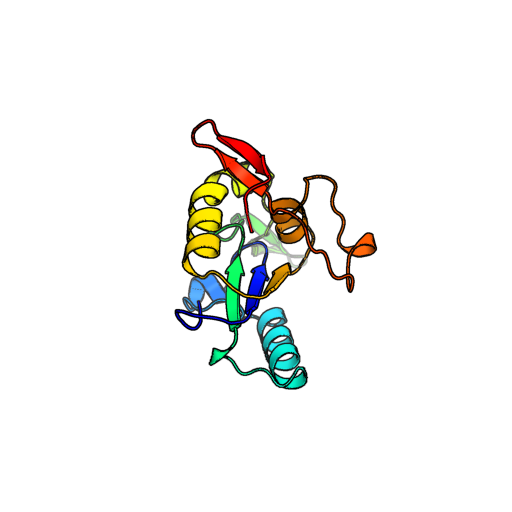257 -11.129 1.00 92.88 123 GLY A C 1
ATOM 954 O O . GLY A 1 123 ? -4.442 14.265 -12.164 1.00 92.88 123 GLY A O 1
ATOM 955 N N . ASN A 1 124 ? -2.465 14.437 -11.107 1.00 92.12 124 ASN A N 1
ATOM 956 C CA . ASN A 1 124 ? -1.680 14.729 -12.307 1.00 92.12 124 ASN A CA 1
ATOM 957 C C . ASN A 1 124 ? -1.123 13.471 -12.981 1.00 92.12 124 ASN A C 1
ATOM 959 O O . ASN A 1 124 ? -0.790 13.523 -14.159 1.00 92.12 124 ASN A O 1
ATOM 963 N N . LEU A 1 125 ? -0.963 12.376 -12.232 1.00 91.94 125 LEU A N 1
ATOM 964 C CA . LEU A 1 125 ? -0.235 11.180 -12.674 1.00 91.94 125 LEU A CA 1
ATOM 965 C C . LEU A 1 125 ? -1.147 9.968 -12.919 1.00 91.94 125 LEU A C 1
ATOM 967 O O . LEU A 1 125 ? -0.709 8.974 -13.493 1.00 91.94 125 LEU A O 1
ATOM 971 N N . HIS A 1 126 ? -2.404 10.016 -12.477 1.00 90.25 126 HIS A N 1
ATOM 972 C CA . HIS A 1 126 ? -3.343 8.910 -12.630 1.00 90.25 126 HIS A CA 1
ATOM 973 C C . HIS A 1 126 ? -3.543 8.536 -14.107 1.00 90.25 126 HIS A C 1
ATOM 975 O O . HIS A 1 126 ? -3.782 9.396 -14.953 1.00 90.25 126 HIS A O 1
ATOM 981 N N . GLY A 1 127 ? -3.493 7.231 -14.397 1.00 90.75 127 GLY A N 1
ATOM 982 C CA . GLY A 1 127 ? -3.711 6.675 -15.736 1.00 90.75 127 GLY A CA 1
ATOM 983 C C . GLY A 1 127 ? -2.501 6.741 -16.673 1.00 90.75 127 GLY A C 1
ATOM 984 O O . GLY A 1 127 ? -2.616 6.329 -17.823 1.00 90.75 127 GLY A O 1
ATOM 985 N N . GLN A 1 128 ? -1.353 7.234 -16.207 1.00 93.06 128 GLN A N 1
ATOM 986 C CA . GLN A 1 128 ? -0.120 7.283 -16.992 1.00 93.06 128 GLN A CA 1
ATOM 987 C C . GLN A 1 128 ? 0.795 6.102 -16.660 1.00 93.06 128 GLN A C 1
ATOM 989 O O . GLN A 1 128 ? 0.868 5.652 -15.515 1.00 93.06 128 GLN A O 1
ATOM 994 N N . ILE A 1 129 ? 1.507 5.613 -17.676 1.00 92.31 129 ILE A N 1
ATOM 995 C CA . ILE A 1 129 ? 2.537 4.585 -17.523 1.00 92.31 129 ILE A CA 1
ATOM 996 C C . ILE A 1 129 ? 3.876 5.284 -17.305 1.00 92.31 129 ILE A C 1
ATOM 998 O O . ILE A 1 129 ? 4.279 6.120 -18.112 1.00 92.31 129 ILE A O 1
ATOM 1002 N N . PHE A 1 130 ? 4.572 4.899 -16.237 1.00 88.88 130 PHE A N 1
ATOM 1003 C CA . PHE A 1 130 ? 5.923 5.358 -15.933 1.00 88.88 130 PHE A CA 1
ATOM 1004 C C . PHE A 1 130 ? 6.885 4.180 -16.035 1.00 88.88 130 PHE A C 1
ATOM 1006 O O . PHE A 1 130 ? 6.659 3.134 -15.428 1.00 88.88 130 PHE A O 1
ATOM 1013 N N . GLN A 1 131 ? 7.953 4.364 -16.804 1.00 88.62 131 GLN A N 1
ATOM 1014 C CA . GLN A 1 131 ? 9.100 3.465 -16.839 1.00 88.62 131 GLN A CA 1
ATOM 1015 C C . GLN A 1 131 ? 10.283 4.234 -16.271 1.00 88.62 131 GLN A C 1
ATOM 1017 O O . GLN A 1 131 ? 10.963 4.962 -16.988 1.00 88.62 131 GLN A O 1
ATOM 1022 N N . ASP A 1 132 ? 10.450 4.141 -14.958 1.00 83.75 132 ASP A N 1
ATOM 1023 C CA . ASP A 1 132 ? 11.485 4.860 -14.226 1.00 83.75 132 ASP A CA 1
ATOM 1024 C C . ASP A 1 132 ? 11.905 4.049 -12.995 1.00 83.75 132 ASP A C 1
ATOM 1026 O O . ASP A 1 132 ? 11.263 3.065 -12.613 1.00 83.75 132 ASP A O 1
ATOM 1030 N N . HIS A 1 133 ? 12.985 4.484 -12.364 1.00 88.31 133 HIS A N 1
ATOM 1031 C CA . HIS A 1 133 ? 13.443 3.988 -11.083 1.00 88.31 133 HIS A CA 1
ATOM 1032 C C . HIS A 1 133 ? 12.404 4.246 -9.990 1.00 88.31 133 HIS A C 1
ATOM 1034 O O . HIS A 1 133 ? 11.816 5.326 -9.903 1.00 88.31 133 HIS A O 1
ATOM 1040 N N . ILE A 1 134 ? 12.242 3.277 -9.090 1.00 92.94 134 ILE A N 1
ATOM 1041 C CA . ILE A 1 134 ? 11.494 3.490 -7.848 1.00 92.94 134 ILE A CA 1
ATOM 1042 C C . ILE A 1 134 ? 12.451 3.907 -6.737 1.00 92.94 134 ILE A C 1
ATOM 1044 O O . ILE A 1 134 ? 13.591 3.448 -6.668 1.00 92.94 134 ILE A O 1
ATOM 1048 N N . MET A 1 135 ? 11.989 4.745 -5.820 1.00 94.00 135 MET A N 1
ATOM 1049 C CA . MET A 1 135 ? 12.768 5.132 -4.653 1.00 94.00 135 MET A CA 1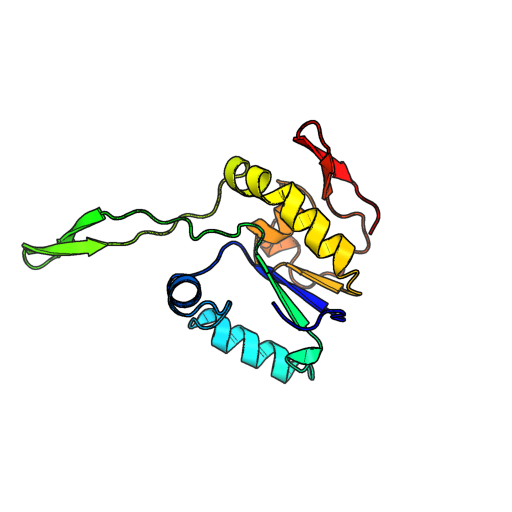
ATOM 1050 C C . MET A 1 135 ? 12.921 3.956 -3.694 1.00 94.00 135 MET A C 1
ATOM 1052 O O . MET A 1 135 ? 11.950 3.280 -3.353 1.00 94.00 135 MET A O 1
ATOM 1056 N N . GLN A 1 136 ? 14.131 3.779 -3.185 1.00 93.94 136 GLN A N 1
ATOM 1057 C CA . GLN A 1 136 ? 14.482 2.825 -2.139 1.00 93.94 136 GLN A CA 1
ATOM 1058 C C . GLN A 1 136 ? 15.157 3.560 -0.985 1.00 93.94 136 GLN A C 1
ATOM 1060 O O . GLN A 1 136 ? 15.710 4.648 -1.165 1.00 93.94 136 GLN A O 1
ATOM 1065 N N . ILE A 1 137 ? 15.074 3.004 0.219 1.00 93.69 137 ILE A N 1
ATOM 1066 C CA . ILE A 1 137 ? 15.730 3.553 1.401 1.00 93.69 137 ILE A CA 1
ATOM 1067 C C . ILE A 1 137 ? 17.087 2.881 1.628 1.00 93.69 137 ILE A C 1
ATOM 1069 O O . ILE A 1 137 ? 17.201 1.660 1.698 1.00 93.69 137 ILE A O 1
ATOM 1073 N N . SER A 1 138 ? 18.129 3.693 1.796 1.00 91.69 138 SER A N 1
ATOM 1074 C CA . SER A 1 138 ? 19.456 3.215 2.177 1.00 91.69 138 SER A CA 1
ATOM 1075 C C . SER A 1 138 ? 19.511 2.817 3.657 1.00 91.69 138 SER A C 1
ATOM 1077 O O . SER A 1 138 ? 18.685 3.243 4.471 1.00 91.69 138 SER A O 1
ATOM 1079 N N . GLY A 1 139 ? 20.571 2.105 4.057 1.00 86.44 139 GLY A N 1
ATOM 1080 C CA . GLY A 1 139 ? 20.859 1.830 5.474 1.00 86.44 139 GLY A CA 1
ATOM 1081 C C . GLY A 1 139 ? 21.063 3.091 6.332 1.00 86.44 139 GLY A C 1
ATOM 1082 O O . GLY A 1 139 ? 20.869 3.051 7.54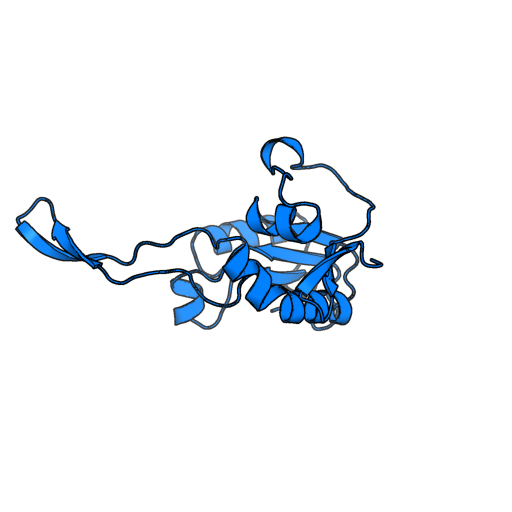2 1.00 86.44 139 GLY A O 1
ATOM 1083 N N . THR A 1 140 ? 21.386 4.234 5.715 1.00 88.25 140 THR A N 1
ATOM 1084 C CA . THR A 1 140 ? 21.476 5.548 6.384 1.00 88.25 140 THR A CA 1
ATOM 1085 C C . THR A 1 140 ? 20.125 6.268 6.475 1.00 88.25 140 THR A C 1
ATOM 1087 O O . THR A 1 140 ? 20.033 7.382 6.995 1.00 88.25 140 THR A O 1
ATOM 1090 N N . GLY A 1 141 ? 19.054 5.652 5.970 1.00 86.62 141 GLY A N 1
ATOM 1091 C CA . GLY A 1 141 ? 17.713 6.212 5.965 1.00 86.62 141 GLY A CA 1
ATOM 1092 C C . GLY A 1 141 ? 17.514 7.311 4.920 1.00 86.62 141 GLY A C 1
ATOM 1093 O O . GLY A 1 141 ? 16.635 8.149 5.100 1.00 86.62 141 GLY A O 1
ATOM 1094 N N . GLN A 1 142 ? 18.312 7.385 3.861 1.00 91.38 142 GLN A N 1
ATOM 1095 C CA . GLN A 1 142 ? 18.084 8.337 2.770 1.00 91.38 142 GLN A CA 1
ATOM 1096 C C . GLN A 1 142 ? 17.398 7.634 1.604 1.00 91.38 142 GLN A C 1
ATOM 1098 O O . GLN A 1 142 ? 17.718 6.490 1.296 1.00 91.38 142 GLN A O 1
ATOM 1103 N N . TYR A 1 143 ? 16.440 8.312 0.971 1.00 92.94 143 TYR A N 1
ATOM 1104 C CA . TYR A 1 143 ? 15.827 7.789 -0.243 1.00 92.94 143 TYR A CA 1
ATOM 1105 C C . TYR A 1 143 ? 16.758 8.024 -1.431 1.00 92.94 143 TYR A C 1
ATOM 1107 O O . TYR A 1 143 ? 17.270 9.130 -1.600 1.00 92.94 143 TYR A O 1
ATOM 1115 N N . HIS A 1 144 ? 16.934 7.007 -2.263 1.00 91.62 144 HIS A N 1
ATOM 1116 C CA . HIS A 1 144 ? 17.668 7.083 -3.520 1.00 91.62 144 HIS A CA 1
ATOM 1117 C C . HIS A 1 144 ? 16.914 6.322 -4.618 1.00 91.62 144 HIS A C 1
ATOM 1119 O O . HIS A 1 144 ? 16.162 5.398 -4.299 1.00 91.62 144 HIS A O 1
ATOM 1125 N N . PRO A 1 145 ? 17.108 6.667 -5.900 1.00 90.69 145 PRO A N 1
ATOM 1126 C CA . PRO A 1 145 ? 16.624 5.838 -6.995 1.00 90.69 145 PRO A CA 1
ATOM 1127 C C . PRO A 1 145 ? 17.222 4.431 -6.885 1.00 90.69 145 PRO A C 1
ATOM 1129 O O . PRO A 1 145 ? 18.436 4.260 -6.725 1.00 90.69 145 PRO A O 1
ATOM 1132 N N . GLY A 1 146 ? 16.359 3.426 -6.900 1.00 83.44 146 GLY A N 1
ATOM 1133 C CA . GLY A 1 146 ? 16.708 2.017 -6.927 1.00 83.44 146 GLY A CA 1
ATOM 1134 C C . GLY A 1 146 ? 16.528 1.439 -8.323 1.00 83.44 146 GLY A C 1
ATOM 1135 O O . GLY A 1 146 ? 15.734 1.934 -9.123 1.00 83.44 146 GLY A O 1
ATOM 1136 N N . LYS A 1 147 ? 17.256 0.362 -8.623 1.00 71.12 147 LYS A N 1
ATOM 1137 C CA . LYS A 1 147 ? 16.993 -0.402 -9.844 1.00 71.12 147 LYS A CA 1
ATOM 1138 C C . LYS A 1 147 ? 15.643 -1.108 -9.704 1.00 71.12 147 LYS A C 1
ATOM 1140 O O . LYS A 1 147 ? 15.415 -1.780 -8.696 1.00 71.12 147 LYS A O 1
ATOM 1145 N N . TRP A 1 148 ? 14.794 -0.921 -10.706 1.00 65.31 148 TRP A N 1
ATOM 1146 C CA . TRP A 1 148 ? 13.562 -1.659 -10.938 1.00 65.31 148 TRP A CA 1
ATOM 1147 C C . TRP A 1 148 ? 13.559 -2.071 -12.406 1.00 65.31 148 TRP A C 1
ATOM 1149 O O . TRP A 1 148 ? 13.940 -1.207 -13.232 1.00 65.31 148 TRP A O 1
#

pLDDT: mean 91.95, std 4.81, range [65.31, 97.19]

Radius of gyration: 16.96 Å; chains: 1; bounding box: 49×32×43 Å

Secondary structure (DSSP, 8-state):
---SS-SEEEEESS--HHHHHHT-TT-SHHHHHHHHHHHHTT--TTTEEEEES-SS--B--EEEE-TTS-EEEE--B-PPPHHHHHHHHHHHHHHHHHH--SEEEE-SHHHHHHHS-TT--HHHHTT----SPEEEE-TTS-EEEEP-

InterPro domains:
  IPR005122 Uracil-DNA glycosylase-like [PF03167] (2-127)
  IPR005122 Uracil-DNA glycosylase-like [SM00986] (1-134)
  IPR036895 Uracil-DNA glycosylase-like domain superfamily [G3DSA:3.40.470.10] (1-148)
  IPR036895 Uracil-DNA glycosylase-like domain superfamily [SSF52141] (2-145)
  IPR051536 Uracil-DNA glycosylase family, Type-4/5 [PTHR33693] (2-145)